Protein AF-A0A7W0QC45-F1 (afdb_monomer_lite)

Foldseek 3Di:
DPPPQPPPCVAPLNVVLQVLCCVQPNNVVSRVVLNVLCVVVVDDRRALQSLLVSLVSQLVVDDSSVVSSVVSNVVSVVRPHPPPPPPVPPD

Secondary structure (DSSP, 8-state):
---PPPTTTT-HHHHHHHHHHHHHH-HHHHHHHHHHHHHHHT--S-SHHHHHHHHHHHHHH-HHHHHHHHHHHHHHHHTT------GGGG-

Structure (mmCIF, N/CA/C/O backbone):
data_AF-A0A7W0QC45-F1
#
_entry.id   AF-A0A7W0QC45-F1
#
loop_
_atom_site.group_PDB
_atom_site.id
_atom_site.type_symbol
_atom_site.label_atom_id
_atom_site.label_alt_id
_atom_site.label_comp_id
_atom_site.label_asym_id
_atom_site.label_entity_id
_atom_site.label_seq_id
_atom_site.pdbx_PDB_ins_code
_atom_site.Cartn_x
_atom_site.Cartn_y
_atom_site.Cartn_z
_atom_site.occupancy
_atom_site.B_iso_or_equiv
_atom_site.auth_seq_id
_atom_site.auth_comp_id
_atom_site.auth_asym_id
_atom_site.auth_atom_id
_atom_site.pdbx_PDB_model_num
ATOM 1 N N . MET A 1 1 ? -2.866 -5.936 24.193 1.00 39.62 1 MET A N 1
ATOM 2 C CA . MET A 1 1 ? -2.594 -6.459 22.839 1.00 39.62 1 MET A CA 1
ATOM 3 C C . MET A 1 1 ? -1.280 -5.860 22.385 1.00 39.62 1 MET A C 1
ATOM 5 O O . MET A 1 1 ? -1.235 -4.672 22.104 1.00 39.62 1 MET A O 1
ATOM 9 N N . THR A 1 2 ? -0.199 -6.631 22.436 1.00 42.78 2 THR A N 1
ATOM 10 C CA . THR A 1 2 ? 1.093 -6.235 21.867 1.00 42.78 2 THR A CA 1
ATOM 11 C C . THR A 1 2 ? 0.968 -6.332 20.354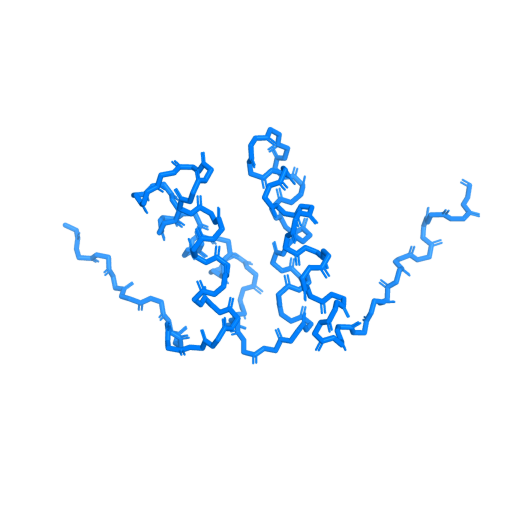 1.00 42.78 2 THR A C 1
ATOM 13 O O . THR A 1 2 ? 0.803 -7.427 19.825 1.00 42.78 2 THR A O 1
ATOM 16 N N . VAL A 1 3 ? 0.953 -5.190 19.669 1.00 55.84 3 VAL A N 1
ATOM 17 C CA . VAL A 1 3 ? 1.094 -5.164 18.212 1.00 55.84 3 VAL A CA 1
ATOM 18 C C . VAL A 1 3 ? 2.536 -5.575 17.945 1.00 55.84 3 VAL A C 1
ATOM 20 O O . VAL A 1 3 ? 3.447 -4.806 18.237 1.00 55.84 3 VAL A O 1
ATOM 23 N N . SER A 1 4 ? 2.747 -6.817 17.513 1.00 56.84 4 SER A N 1
ATOM 24 C CA . SER A 1 4 ? 4.056 -7.264 17.042 1.00 56.84 4 SER A CA 1
ATOM 25 C C . SER A 1 4 ? 4.477 -6.349 15.896 1.00 56.84 4 SER A C 1
ATOM 27 O O . SER A 1 4 ? 3.680 -6.109 14.987 1.00 56.84 4 SER A O 1
ATOM 29 N N . GLU A 1 5 ? 5.684 -5.791 15.964 1.00 59.19 5 GLU A N 1
ATOM 30 C CA . GLU A 1 5 ? 6.222 -4.996 14.861 1.00 59.19 5 GLU A CA 1
ATOM 31 C C . GLU A 1 5 ? 6.214 -5.851 13.585 1.00 59.19 5 GLU A C 1
ATOM 33 O O . GLU A 1 5 ? 6.596 -7.026 13.639 1.00 59.19 5 GLU A O 1
ATOM 38 N N . PRO A 1 6 ? 5.714 -5.320 12.455 1.00 60.84 6 PRO A N 1
ATOM 39 C CA . PRO A 1 6 ? 5.696 -6.080 11.219 1.00 60.84 6 PRO A CA 1
ATOM 40 C C . PRO A 1 6 ? 7.134 -6.378 10.781 1.00 60.84 6 PRO A C 1
ATOM 42 O O . PRO A 1 6 ? 8.032 -5.560 11.015 1.00 60.84 6 PRO A O 1
ATOM 45 N N . PRO A 1 7 ? 7.369 -7.539 10.150 1.00 59.50 7 PRO A N 1
ATOM 46 C CA . PRO A 1 7 ? 8.695 -7.894 9.677 1.00 59.50 7 PRO A CA 1
ATOM 47 C C . PRO A 1 7 ? 9.229 -6.820 8.712 1.00 59.50 7 PRO A C 1
ATOM 49 O O . PRO A 1 7 ? 8.495 -6.276 7.885 1.00 59.50 7 PRO A O 1
ATOM 52 N N . ASN A 1 8 ? 10.515 -6.494 8.869 1.00 67.56 8 ASN A N 1
ATOM 53 C CA . ASN A 1 8 ? 11.257 -5.495 8.095 1.00 67.56 8 ASN A CA 1
ATOM 54 C C . ASN A 1 8 ? 10.775 -4.031 8.226 1.00 67.56 8 ASN A C 1
ATOM 56 O O . ASN A 1 8 ? 10.836 -3.249 7.273 1.00 67.56 8 ASN A O 1
ATOM 60 N N . SER A 1 9 ? 10.353 -3.624 9.429 1.00 70.06 9 SER A N 1
ATOM 61 C CA . SER A 1 9 ? 10.003 -2.231 9.750 1.00 70.06 9 SER A CA 1
ATOM 62 C C . SER A 1 9 ? 11.117 -1.213 9.468 1.00 70.06 9 SER A C 1
ATOM 64 O O . SER A 1 9 ? 10.833 -0.026 9.332 1.00 70.06 9 SER A O 1
ATOM 66 N N . ASP A 1 10 ? 12.371 -1.643 9.352 1.00 76.81 10 ASP A N 1
ATOM 67 C CA . ASP A 1 10 ? 13.516 -0.760 9.096 1.00 76.81 10 ASP A CA 1
ATOM 68 C C . ASP A 1 10 ? 13.729 -0.450 7.606 1.00 76.81 10 ASP A C 1
ATOM 70 O O . ASP A 1 10 ? 14.545 0.405 7.254 1.00 76.81 10 ASP A O 1
ATOM 74 N N . SER A 1 11 ? 12.977 -1.101 6.715 1.00 88.94 11 SER A N 1
ATOM 75 C CA . SER A 1 11 ? 13.016 -0.820 5.283 1.00 88.94 11 SER A CA 1
ATOM 76 C C . SER 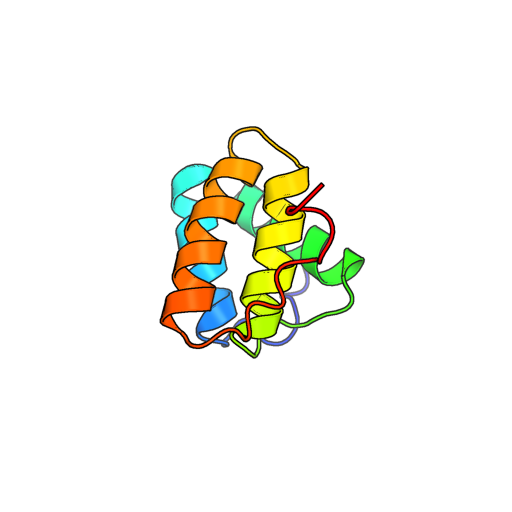A 1 11 ? 12.698 0.649 4.970 1.00 88.94 11 SER A C 1
ATOM 78 O O . SER A 1 11 ? 11.728 1.224 5.473 1.00 88.94 11 SER A O 1
ATOM 80 N N . GLU A 1 12 ? 13.451 1.240 4.035 1.00 93.12 12 GLU A N 1
ATOM 81 C CA . GLU A 1 12 ? 13.164 2.580 3.508 1.00 93.12 12 GLU A CA 1
ATOM 82 C C . GLU A 1 12 ? 11.742 2.669 2.919 1.00 93.12 12 GLU A C 1
ATOM 84 O O . GLU A 1 12 ? 11.050 3.673 3.103 1.00 93.12 12 GLU A O 1
ATOM 89 N N . PHE A 1 13 ? 11.275 1.615 2.239 1.00 93.75 13 PHE A N 1
ATOM 90 C CA . PHE A 1 13 ? 9.935 1.568 1.649 1.00 93.75 13 PHE A CA 1
ATOM 91 C C . PHE A 1 13 ? 8.852 1.493 2.725 1.00 93.75 13 PHE A C 1
ATOM 93 O O . PHE A 1 13 ? 7.833 2.181 2.611 1.00 93.75 13 PHE A O 1
ATOM 100 N N . TYR A 1 14 ? 9.095 0.724 3.790 1.00 94.12 14 TYR A N 1
ATOM 101 C CA . TYR A 1 14 ? 8.193 0.657 4.935 1.00 94.12 14 TYR A CA 1
ATOM 102 C C . TYR A 1 14 ? 8.096 2.015 5.640 1.00 94.12 14 TYR A C 1
ATOM 104 O O . TYR A 1 14 ? 6.998 2.536 5.841 1.00 94.12 14 TYR A O 1
ATOM 112 N N . GLN A 1 15 ? 9.234 2.643 5.945 1.00 94.69 15 GLN A N 1
ATOM 113 C CA . GLN A 1 15 ? 9.276 3.950 6.609 1.00 94.69 15 GLN A CA 1
ATOM 114 C C . GLN A 1 15 ? 8.632 5.052 5.761 1.00 94.69 15 GLN A C 1
ATOM 116 O O . GLN A 1 15 ? 7.896 5.902 6.279 1.00 94.69 15 GLN A O 1
ATOM 121 N N . LEU A 1 16 ? 8.839 5.019 4.442 1.00 94.94 16 LEU A N 1
ATOM 122 C CA . LEU A 1 16 ? 8.189 5.927 3.501 1.00 94.94 16 LEU A CA 1
ATOM 123 C C . LEU A 1 16 ? 6.664 5.758 3.510 1.00 94.94 16 LEU A C 1
ATOM 125 O O . LEU A 1 16 ? 5.937 6.757 3.593 1.00 94.94 16 LEU A O 1
ATOM 129 N N . ALA A 1 17 ? 6.184 4.514 3.429 1.00 95.88 17 ALA A N 1
ATOM 130 C CA . ALA A 1 17 ? 4.762 4.192 3.467 1.00 95.88 17 ALA A CA 1
ATOM 131 C C . ALA A 1 17 ? 4.132 4.641 4.788 1.00 95.88 17 ALA A C 1
ATOM 133 O O . ALA A 1 17 ? 3.180 5.429 4.785 1.00 95.88 17 ALA A O 1
ATOM 134 N N . LEU A 1 18 ? 4.732 4.244 5.912 1.00 96.19 18 LEU A N 1
ATOM 135 C CA . LEU A 1 18 ? 4.259 4.578 7.250 1.00 96.19 18 LEU A CA 1
ATOM 136 C C . LEU A 1 18 ? 4.219 6.092 7.480 1.00 96.19 18 LEU A C 1
ATOM 138 O O . LEU A 1 18 ? 3.234 6.601 8.017 1.00 96.19 18 LEU A O 1
ATOM 142 N N . THR A 1 19 ? 5.236 6.832 7.033 1.00 96.62 19 THR A N 1
ATOM 143 C CA . THR A 1 19 ? 5.277 8.297 7.161 1.00 96.62 19 THR A CA 1
ATOM 144 C C . THR A 1 19 ? 4.118 8.958 6.417 1.00 96.62 19 THR A C 1
ATOM 146 O O . THR A 1 19 ? 3.438 9.831 6.962 1.00 96.62 19 THR A O 1
ATOM 149 N N . LYS A 1 20 ? 3.858 8.547 5.171 1.00 95.38 20 LYS A N 1
ATOM 150 C CA . LYS A 1 20 ? 2.772 9.115 4.356 1.00 95.38 20 LYS A CA 1
ATOM 151 C C . LYS A 1 20 ? 1.398 8.738 4.904 1.00 95.38 20 LYS A C 1
ATOM 153 O O . LYS A 1 20 ? 0.543 9.612 5.024 1.00 95.38 20 LYS A O 1
ATOM 158 N N . MET A 1 21 ? 1.210 7.480 5.299 1.00 97.19 21 MET A N 1
ATOM 159 C CA . MET A 1 21 ? -0.024 7.023 5.940 1.00 97.19 21 MET A CA 1
ATOM 160 C C . MET A 1 21 ? -0.274 7.768 7.250 1.00 97.19 21 MET A C 1
ATOM 162 O O . MET A 1 21 ? -1.377 8.254 7.466 1.00 97.19 21 MET A O 1
ATOM 166 N N . THR A 1 22 ? 0.751 7.943 8.086 1.00 97.06 22 THR A N 1
ATOM 167 C CA . THR A 1 22 ? 0.634 8.656 9.368 1.00 97.06 22 THR A CA 1
ATOM 168 C C . THR A 1 22 ? 0.190 10.103 9.174 1.00 97.06 22 THR A C 1
ATOM 170 O O . THR A 1 22 ? -0.650 10.587 9.929 1.00 97.06 22 THR A O 1
ATOM 173 N N . ARG A 1 23 ? 0.700 10.789 8.144 1.00 95.94 23 ARG A N 1
ATOM 174 C CA . ARG A 1 23 ? 0.321 12.180 7.841 1.00 95.94 23 ARG A CA 1
ATOM 175 C C . ARG A 1 23 ? -1.144 12.347 7.439 1.00 95.94 23 ARG A C 1
ATOM 177 O O . ARG A 1 23 ? -1.695 13.414 7.678 1.00 95.94 23 ARG A O 1
ATOM 184 N N . VAL A 1 24 ? -1.757 11.335 6.825 1.00 96.19 24 VAL A N 1
ATOM 185 C CA . VAL A 1 24 ? -3.143 11.420 6.328 1.00 96.19 24 VAL A CA 1
ATOM 186 C C . VAL A 1 24 ? -4.138 10.765 7.283 1.00 96.19 24 VAL A C 1
ATOM 188 O O . VAL A 1 24 ? -5.207 11.311 7.530 1.00 96.19 24 VAL A O 1
ATOM 191 N N . LEU A 1 25 ? -3.796 9.596 7.817 1.00 94.62 25 LEU A N 1
ATOM 192 C CA . LEU A 1 25 ? -4.696 8.738 8.590 1.00 94.62 25 LEU A CA 1
ATOM 193 C C . LEU A 1 25 ? -4.480 8.857 10.106 1.00 94.62 25 LEU A C 1
ATOM 195 O O . LEU A 1 25 ? -5.327 8.415 10.881 1.00 94.62 25 LEU A O 1
ATOM 199 N N . GLY A 1 26 ? -3.349 9.427 10.531 1.00 96.25 26 GLY A N 1
ATOM 200 C CA . GLY A 1 26 ? -2.881 9.398 11.916 1.00 96.25 26 GLY A CA 1
ATOM 201 C C . GLY A 1 26 ? -2.080 8.133 12.247 1.00 96.25 26 GLY A C 1
ATOM 202 O O . GLY A 1 26 ? -2.222 7.094 11.603 1.00 96.25 26 GLY A O 1
ATOM 203 N N . ALA A 1 27 ? -1.221 8.226 13.266 1.00 93.38 27 ALA A N 1
ATOM 204 C CA . ALA A 1 27 ? -0.223 7.198 13.588 1.00 93.38 27 ALA A CA 1
ATOM 205 C C . ALA A 1 27 ? -0.834 5.828 13.924 1.00 93.38 27 ALA A C 1
ATOM 207 O O . ALA A 1 27 ? -0.398 4.810 13.391 1.00 93.38 27 ALA A O 1
ATOM 208 N N . GLU A 1 28 ? -1.869 5.800 14.766 1.00 94.38 28 GLU A N 1
ATOM 209 C CA . GLU A 1 28 ? -2.513 4.552 15.193 1.00 94.38 28 GLU A CA 1
ATOM 210 C C . GLU A 1 28 ? -3.190 3.822 14.028 1.00 94.38 28 GLU A C 1
ATOM 212 O O . GLU A 1 28 ? -2.962 2.631 13.810 1.00 94.38 28 GLU A O 1
ATOM 217 N N . ARG A 1 29 ? -3.982 4.548 13.227 1.00 94.94 29 ARG A N 1
ATOM 218 C CA . ARG A 1 29 ? -4.665 3.973 12.060 1.00 94.94 29 ARG A CA 1
ATOM 219 C C . ARG A 1 29 ? -3.664 3.506 11.010 1.00 94.94 29 ARG A C 1
ATOM 221 O O . ARG A 1 29 ? -3.838 2.425 10.461 1.00 94.94 29 ARG A O 1
ATOM 228 N N . ALA A 1 30 ? -2.608 4.283 10.767 1.00 96.06 30 ALA A N 1
ATOM 229 C CA . ALA A 1 30 ? -1.561 3.924 9.819 1.00 96.06 30 ALA A CA 1
ATOM 230 C C . ALA A 1 30 ? -0.858 2.613 10.197 1.00 96.06 30 ALA A C 1
ATOM 232 O O . ALA A 1 30 ? -0.739 1.735 9.348 1.00 96.06 30 ALA A O 1
ATOM 233 N N . ARG A 1 31 ? -0.446 2.457 11.465 1.00 93.94 31 ARG A N 1
ATOM 234 C CA . ARG A 1 31 ? 0.231 1.245 11.963 1.00 93.94 31 ARG A CA 1
ATOM 235 C C . ARG A 1 31 ? -0.644 0.001 11.887 1.00 93.94 31 ARG A C 1
ATOM 237 O O . ARG A 1 31 ? -0.154 -1.067 11.539 1.00 93.94 31 ARG A O 1
ATOM 244 N N . ARG A 1 32 ? -1.933 0.133 12.204 1.00 95.00 32 ARG A N 1
ATOM 245 C CA . ARG A 1 32 ? -2.869 -0.986 12.090 1.00 95.00 32 ARG A CA 1
ATOM 246 C C . ARG A 1 32 ? -3.063 -1.389 10.631 1.00 95.00 32 ARG A C 1
ATOM 248 O O . ARG A 1 32 ? -2.855 -2.546 10.287 1.00 95.00 32 ARG A O 1
ATOM 255 N N . LEU A 1 33 ? -3.394 -0.419 9.781 1.00 95.69 33 LEU A N 1
ATOM 256 C CA . LEU A 1 33 ? -3.739 -0.681 8.390 1.00 95.69 33 LEU A CA 1
ATOM 257 C C . LEU A 1 33 ? -2.553 -1.220 7.581 1.00 95.69 33 LEU A C 1
ATOM 259 O O . LEU A 1 33 ? -2.739 -2.109 6.759 1.00 95.69 33 LEU A O 1
ATOM 263 N N . ILE A 1 34 ? -1.334 -0.709 7.803 1.00 95.25 34 ILE A N 1
ATOM 264 C CA . ILE A 1 34 ? -0.150 -1.239 7.112 1.00 95.25 34 ILE A CA 1
ATOM 265 C C . ILE A 1 34 ? 0.085 -2.707 7.484 1.00 95.25 34 ILE A C 1
ATOM 267 O O . ILE A 1 34 ? 0.343 -3.510 6.598 1.00 95.25 34 ILE A O 1
ATOM 271 N N . GLY A 1 35 ? -0.080 -3.076 8.760 1.00 94.06 35 GLY A N 1
ATOM 272 C CA . GLY A 1 35 ? 0.041 -4.464 9.207 1.00 94.06 35 GLY A CA 1
ATOM 273 C C . GLY A 1 35 ? -1.024 -5.376 8.598 1.00 94.06 35 GLY A C 1
ATOM 274 O O . GLY A 1 35 ? -0.687 -6.444 8.099 1.00 94.06 35 GLY A O 1
ATOM 275 N N . GLU A 1 36 ? -2.286 -4.937 8.589 1.00 95.31 36 GLU A N 1
ATOM 276 C CA . GLU A 1 36 ? -3.409 -5.679 7.995 1.00 95.31 36 GLU A CA 1
ATOM 277 C C . GLU A 1 36 ? -3.191 -5.922 6.496 1.00 95.31 36 GLU A C 1
ATOM 279 O O . GLU A 1 36 ? -3.217 -7.060 6.040 1.00 95.31 36 GLU A O 1
ATOM 284 N N . VAL A 1 37 ? -2.883 -4.871 5.732 1.00 95.88 37 VAL A N 1
ATOM 285 C CA . VAL A 1 37 ? -2.724 -4.982 4.276 1.00 95.88 37 VAL A CA 1
ATOM 286 C C . VAL A 1 37 ? -1.478 -5.790 3.900 1.00 95.88 37 VAL A C 1
ATOM 288 O O . VAL A 1 37 ? -1.521 -6.549 2.936 1.00 95.88 37 VAL A O 1
ATOM 291 N N . LEU A 1 38 ? -0.368 -5.667 4.636 1.00 94.94 38 LEU A N 1
ATOM 292 C CA . LEU A 1 38 ? 0.821 -6.486 4.371 1.00 94.94 38 LEU A CA 1
ATOM 293 C C . LEU A 1 38 ? 0.588 -7.961 4.702 1.00 94.94 38 LEU A C 1
ATOM 295 O O . LEU A 1 38 ? 1.012 -8.822 3.931 1.00 94.94 38 LEU A O 1
ATOM 299 N N . ALA A 1 39 ? -0.128 -8.252 5.791 1.00 93.81 39 ALA A N 1
ATOM 300 C CA . ALA A 1 39 ? -0.529 -9.614 6.126 1.00 93.81 39 ALA A CA 1
ATOM 301 C C . ALA A 1 39 ? -1.456 -10.211 5.053 1.00 93.81 39 ALA A C 1
ATOM 303 O O . ALA A 1 39 ? -1.227 -11.340 4.623 1.00 93.81 39 ALA A O 1
ATOM 304 N N . ASP A 1 40 ? -2.436 -9.442 4.568 1.00 95.00 40 ASP A N 1
ATOM 305 C CA . ASP A 1 40 ? -3.367 -9.870 3.515 1.00 95.00 40 ASP A CA 1
ATOM 306 C C . ASP A 1 40 ? -2.665 -10.130 2.174 1.00 95.00 40 ASP A C 1
ATOM 308 O O . ASP A 1 40 ? -3.032 -11.046 1.436 1.00 95.00 40 ASP A O 1
ATOM 312 N N . LEU A 1 41 ? -1.648 -9.329 1.843 1.00 92.75 41 LEU A N 1
ATOM 313 C CA . LEU A 1 41 ? -0.850 -9.499 0.627 1.00 92.75 41 LEU A CA 1
ATOM 314 C C . LEU A 1 41 ? 0.218 -10.594 0.760 1.00 92.75 41 LEU A C 1
ATOM 316 O O . LEU A 1 41 ? 0.698 -11.087 -0.260 1.00 92.75 41 LEU A O 1
ATOM 320 N N . GLY A 1 42 ? 0.600 -10.966 1.985 1.00 94.19 42 GLY A N 1
ATOM 321 C CA . GLY A 1 42 ? 1.686 -11.911 2.246 1.00 94.19 42 GLY A CA 1
ATOM 322 C C . GLY A 1 42 ? 3.056 -11.395 1.795 1.00 94.19 42 GLY A C 1
ATOM 323 O O . GLY A 1 42 ? 3.891 -12.192 1.369 1.00 94.19 42 GLY A O 1
ATOM 324 N N . ILE A 1 43 ? 3.271 -10.076 1.844 1.00 92.25 43 ILE A N 1
ATOM 325 C CA . ILE A 1 43 ? 4.512 -9.423 1.400 1.00 92.25 43 ILE A CA 1
ATOM 326 C C . ILE A 1 43 ? 5.153 -8.605 2.520 1.00 92.25 43 ILE A C 1
ATOM 328 O O . ILE A 1 43 ? 4.494 -8.161 3.459 1.00 92.25 43 ILE A O 1
ATOM 332 N N . GLU A 1 44 ? 6.438 -8.322 2.348 1.00 92.56 44 GLU A N 1
ATOM 333 C CA . GLU A 1 44 ? 7.163 -7.300 3.097 1.00 92.56 44 GLU A CA 1
ATOM 334 C C . GLU A 1 44 ? 7.466 -6.123 2.168 1.00 92.56 44 GLU A C 1
ATOM 336 O O . GLU A 1 44 ? 7.692 -6.314 0.975 1.00 92.56 44 GLU A O 1
ATOM 341 N N . LEU A 1 45 ? 7.501 -4.895 2.690 1.00 92.75 45 LEU A N 1
ATOM 342 C CA . LEU A 1 45 ? 7.848 -3.721 1.883 1.00 92.75 45 LEU A CA 1
ATOM 343 C C . LEU A 1 45 ? 9.360 -3.615 1.717 1.00 92.75 45 LEU A C 1
ATOM 345 O O . LEU A 1 45 ? 9.973 -2.755 2.335 1.00 92.75 45 LEU A O 1
ATOM 349 N N . SER A 1 46 ? 9.971 -4.468 0.903 1.00 91.88 46 SER A N 1
ATOM 350 C CA . SER A 1 46 ? 11.432 -4.497 0.727 1.00 91.88 46 SER A CA 1
ATOM 351 C C . SER A 1 46 ? 11.884 -3.864 -0.590 1.00 91.88 46 SER A C 1
ATOM 353 O O . SER A 1 46 ? 13.034 -3.443 -0.715 1.00 91.88 46 SER A O 1
ATOM 355 N N . THR A 1 47 ? 10.983 -3.764 -1.566 1.00 93.44 47 THR A N 1
ATOM 356 C CA . THR A 1 47 ? 11.280 -3.275 -2.914 1.00 93.44 47 THR A CA 1
ATOM 357 C C . THR A 1 47 ? 10.273 -2.229 -3.396 1.00 93.44 47 THR A C 1
ATOM 359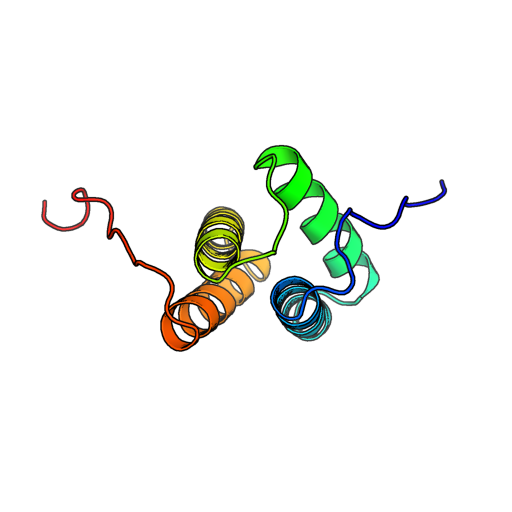 O O . THR A 1 47 ? 9.211 -2.009 -2.807 1.00 93.44 47 THR A O 1
ATOM 362 N N . ALA A 1 48 ? 10.598 -1.582 -4.518 1.00 94.69 48 ALA A N 1
ATOM 363 C CA . ALA A 1 48 ? 9.685 -0.657 -5.181 1.00 94.69 48 ALA A CA 1
ATOM 364 C C . ALA A 1 48 ? 8.434 -1.370 -5.724 1.00 94.69 48 ALA A C 1
ATOM 366 O O . ALA A 1 48 ? 7.352 -0.784 -5.707 1.00 94.69 48 ALA A O 1
ATOM 367 N N . ASP A 1 49 ? 8.559 -2.630 -6.148 1.00 94.38 49 ASP A N 1
ATOM 368 C CA . ASP A 1 49 ? 7.430 -3.436 -6.620 1.00 94.38 49 ASP A CA 1
ATOM 369 C C . ASP A 1 49 ? 6.491 -3.819 -5.469 1.00 94.38 49 ASP A C 1
ATOM 371 O O . ASP A 1 49 ? 5.273 -3.699 -5.613 1.00 94.38 49 ASP A O 1
ATOM 375 N N . ASP A 1 50 ? 7.034 -4.157 -4.294 1.00 94.81 50 ASP A N 1
ATOM 376 C CA . ASP A 1 50 ? 6.227 -4.395 -3.087 1.00 94.81 50 ASP A CA 1
ATOM 377 C C . ASP A 1 50 ? 5.449 -3.134 -2.696 1.00 94.81 50 ASP A C 1
ATOM 379 O O . ASP A 1 50 ? 4.254 -3.190 -2.394 1.00 94.81 50 ASP A O 1
ATOM 383 N N . LEU A 1 51 ? 6.105 -1.967 -2.770 1.00 95.94 51 LEU A N 1
ATOM 384 C CA . LEU A 1 51 ? 5.451 -0.686 -2.519 1.00 95.94 51 LEU A CA 1
ATOM 385 C C . LEU A 1 51 ? 4.332 -0.411 -3.531 1.00 95.94 51 LEU A C 1
ATOM 387 O O . LEU A 1 51 ? 3.290 0.117 -3.144 1.00 95.94 51 LEU A O 1
ATOM 391 N N . ALA A 1 52 ? 4.514 -0.772 -4.804 1.00 95.75 52 ALA A N 1
ATOM 392 C CA . ALA A 1 52 ? 3.478 -0.632 -5.825 1.00 95.75 52 ALA A CA 1
ATOM 393 C C . ALA A 1 52 ? 2.280 -1.564 -5.567 1.00 95.75 52 ALA A C 1
ATOM 395 O O . ALA A 1 52 ? 1.133 -1.125 -5.680 1.00 95.75 52 ALA A O 1
ATOM 396 N N . LEU A 1 53 ? 2.523 -2.819 -5.173 1.00 95.75 53 LEU A N 1
ATOM 397 C CA . LEU A 1 53 ? 1.468 -3.774 -4.807 1.00 95.75 53 LEU A CA 1
ATOM 398 C C . LEU A 1 53 ? 0.668 -3.290 -3.595 1.00 95.75 53 LEU A C 1
ATOM 400 O O . LEU A 1 53 ? -0.566 -3.264 -3.626 1.00 95.75 53 LEU A O 1
ATOM 404 N N . PHE A 1 54 ? 1.368 -2.835 -2.560 1.00 96.69 54 PHE A N 1
ATOM 405 C CA . PHE A 1 54 ? 0.762 -2.256 -1.366 1.00 96.69 54 PHE A CA 1
ATOM 406 C C . PHE A 1 54 ? -0.057 -1.000 -1.683 1.00 96.69 54 PHE A C 1
ATOM 408 O O . PHE A 1 54 ? -1.204 -0.861 -1.255 1.00 96.69 54 PHE A O 1
ATOM 415 N N . ALA A 1 55 ? 0.499 -0.100 -2.494 1.00 96.62 55 ALA A N 1
ATOM 416 C CA . ALA A 1 55 ? -0.180 1.106 -2.941 1.00 96.62 55 ALA A CA 1
ATOM 417 C C . ALA A 1 55 ? -1.474 0.788 -3.709 1.00 96.62 55 ALA A C 1
ATOM 419 O O . ALA A 1 55 ? -2.511 1.397 -3.440 1.00 96.62 55 ALA A O 1
ATOM 420 N N . ALA A 1 56 ? -1.442 -0.207 -4.601 1.00 96.44 56 ALA A N 1
ATOM 421 C CA . ALA A 1 56 ? -2.616 -0.662 -5.339 1.00 96.44 56 ALA A CA 1
ATOM 422 C C . ALA A 1 56 ? -3.693 -1.263 -4.421 1.00 96.44 56 ALA A C 1
ATOM 424 O O . ALA A 1 56 ? -4.885 -1.042 -4.652 1.00 96.44 56 ALA A O 1
ATOM 425 N N . ALA A 1 57 ? -3.300 -1.997 -3.375 1.00 96.44 57 ALA A N 1
ATOM 426 C CA . ALA A 1 57 ? -4.234 -2.514 -2.376 1.00 96.44 57 ALA A CA 1
ATOM 427 C C . ALA A 1 57 ? -4.935 -1.377 -1.618 1.00 96.44 57 ALA A C 1
ATOM 429 O O . ALA A 1 57 ? -6.161 -1.375 -1.525 1.00 96.44 57 ALA A O 1
ATOM 430 N N . LEU A 1 58 ?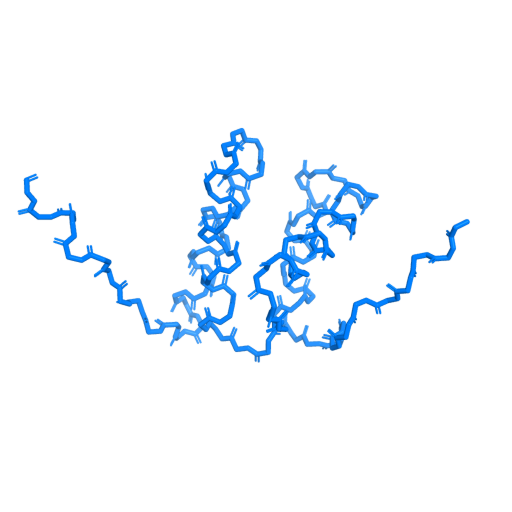 -4.188 -0.357 -1.179 1.00 96.62 58 LEU A N 1
ATOM 431 C CA . LEU A 1 58 ? -4.765 0.827 -0.535 1.00 96.62 58 LEU A CA 1
ATOM 432 C C . LEU A 1 58 ? -5.699 1.608 -1.466 1.00 96.62 58 LEU A C 1
ATOM 434 O O . LEU A 1 58 ? -6.776 2.022 -1.044 1.00 96.62 58 LEU A O 1
ATOM 438 N N . THR A 1 59 ? -5.335 1.772 -2.742 1.00 95.81 59 THR A N 1
ATOM 439 C CA . THR A 1 59 ? -6.190 2.432 -3.744 1.00 95.81 59 THR A CA 1
ATOM 440 C C . THR A 1 59 ? -7.565 1.775 -3.860 1.00 95.81 59 THR A C 1
ATOM 442 O O . THR A 1 59 ? -8.563 2.489 -3.963 1.00 95.81 59 THR A O 1
ATOM 445 N N . LYS A 1 60 ? -7.648 0.442 -3.769 1.00 94.56 60 LYS A N 1
ATOM 446 C CA . LYS A 1 60 ? -8.923 -0.296 -3.828 1.00 94.56 60 LYS A CA 1
ATOM 447 C C . LYS A 1 60 ? -9.848 -0.029 -2.636 1.00 94.56 60 LYS A C 1
ATOM 449 O O . LYS A 1 60 ? -11.053 -0.208 -2.782 1.00 94.56 60 LYS A O 1
ATOM 454 N N . LEU A 1 61 ? -9.319 0.408 -1.490 1.00 93.62 61 LEU A N 1
ATOM 455 C CA . LEU A 1 61 ? -10.126 0.741 -0.309 1.00 93.62 61 LEU A CA 1
ATOM 456 C C . LEU A 1 61 ? -10.904 2.058 -0.478 1.00 93.62 61 LEU A C 1
ATOM 458 O O . LEU A 1 61 ? -11.922 2.259 0.181 1.00 93.62 61 LEU A O 1
ATOM 462 N N . GLY A 1 62 ? -10.458 2.945 -1.376 1.00 91.62 62 GLY A N 1
ATOM 463 C CA . GLY A 1 62 ? -11.078 4.253 -1.596 1.00 91.62 62 GLY A CA 1
ATOM 464 C C . GLY A 1 62 ? -10.878 5.230 -0.429 1.00 91.62 62 GLY A C 1
ATOM 465 O O . GLY A 1 62 ? -10.094 4.988 0.486 1.00 91.62 62 GLY A O 1
ATOM 466 N N . GLY A 1 63 ? -11.548 6.385 -0.479 1.00 95.81 63 GLY A N 1
ATOM 467 C CA . GLY A 1 63 ? -11.460 7.399 0.579 1.00 95.81 63 GLY A CA 1
ATOM 468 C C . GLY A 1 63 ? -10.036 7.921 0.825 1.00 95.81 63 GLY A C 1
ATOM 469 O O . GLY A 1 63 ? -9.266 8.143 -0.114 1.00 95.81 63 GLY A O 1
ATOM 470 N N . PHE A 1 64 ? -9.687 8.137 2.096 1.00 95.75 64 PHE A N 1
ATOM 471 C CA . PHE A 1 64 ? -8.364 8.637 2.487 1.00 95.75 64 PHE A CA 1
ATOM 472 C C . PHE A 1 64 ? -7.263 7.597 2.258 1.00 95.75 64 PHE A C 1
ATOM 474 O O . PHE A 1 64 ? -6.174 7.947 1.804 1.00 95.75 64 PHE A O 1
ATOM 481 N N . GLU A 1 65 ? -7.545 6.321 2.512 1.00 95.81 65 GLU A N 1
ATOM 482 C CA . GLU A 1 65 ? -6.657 5.196 2.220 1.00 95.81 65 GLU A CA 1
ATOM 483 C C . GLU A 1 65 ? -6.304 5.153 0.737 1.00 95.81 65 GLU A C 1
ATOM 485 O O . GLU A 1 65 ? -5.130 5.065 0.377 1.00 95.81 65 GLU A O 1
ATOM 490 N N . GLY A 1 66 ? -7.313 5.311 -0.121 1.00 95.19 66 GLY A N 1
ATOM 491 C CA . GLY A 1 66 ? -7.120 5.310 -1.560 1.00 95.19 66 GLY A CA 1
ATOM 492 C C . GLY A 1 66 ? -6.273 6.480 -2.052 1.00 95.19 66 GLY A C 1
ATOM 493 O O . GLY A 1 66 ? -5.410 6.295 -2.915 1.00 95.19 66 GLY A O 1
ATOM 494 N N . ALA A 1 67 ? -6.446 7.663 -1.454 1.00 96.06 67 ALA A N 1
ATOM 495 C CA . ALA A 1 67 ? -5.603 8.826 -1.729 1.00 96.06 67 ALA A CA 1
ATOM 496 C C . ALA A 1 67 ? -4.138 8.586 -1.320 1.00 96.06 67 ALA A C 1
ATOM 498 O O . ALA A 1 67 ? -3.217 8.946 -2.059 1.00 96.06 67 ALA A O 1
ATOM 499 N N . VAL A 1 68 ? -3.899 7.930 -0.178 1.00 96.62 68 VAL A N 1
ATOM 500 C CA . VAL A 1 68 ? -2.545 7.521 0.224 1.00 96.62 68 VAL A CA 1
ATOM 501 C C . VAL A 1 68 ? -1.972 6.485 -0.741 1.00 96.62 68 VAL A C 1
ATOM 503 O O . VAL A 1 68 ? -0.826 6.637 -1.166 1.00 96.62 68 VAL A O 1
ATOM 506 N N . GLY A 1 69 ? -2.765 5.493 -1.151 1.00 96.50 69 GLY A N 1
ATOM 507 C CA . GLY A 1 69 ? -2.379 4.510 -2.166 1.00 96.50 69 GLY A CA 1
ATOM 508 C C . GLY A 1 69 ? -1.942 5.164 -3.480 1.00 96.50 69 GLY A C 1
ATOM 509 O O . GLY A 1 69 ? -0.882 4.842 -4.016 1.00 96.50 69 GLY A O 1
ATOM 510 N N . ALA A 1 70 ? -2.665 6.184 -3.952 1.00 95.31 70 ALA A N 1
ATOM 511 C CA . ALA A 1 70 ? -2.273 6.938 -5.145 1.00 95.31 70 ALA A CA 1
ATOM 512 C C . ALA A 1 70 ? -0.920 7.662 -4.963 1.00 95.31 70 ALA A C 1
ATOM 514 O O . ALA A 1 70 ? -0.048 7.589 -5.830 1.00 95.31 70 ALA A O 1
ATOM 515 N N . MET A 1 71 ? -0.691 8.302 -3.810 1.00 95.94 71 MET A N 1
ATOM 516 C CA . MET A 1 71 ? 0.593 8.957 -3.507 1.00 95.94 71 MET A CA 1
ATOM 517 C C . MET A 1 71 ? 1.765 7.972 -3.389 1.00 95.94 71 MET A C 1
ATOM 519 O O . MET A 1 71 ? 2.903 8.296 -3.755 1.00 95.94 71 MET A O 1
ATOM 523 N N . LEU A 1 72 ? 1.515 6.782 -2.842 1.00 96.25 72 LEU A N 1
ATOM 524 C CA . LEU A 1 72 ? 2.522 5.730 -2.725 1.00 96.25 72 LEU A CA 1
ATOM 525 C C . LEU A 1 72 ? 2.838 5.105 -4.078 1.00 96.25 72 LEU A C 1
ATOM 527 O O . LEU A 1 72 ? 4.010 4.865 -4.348 1.00 96.25 72 LEU A O 1
ATOM 531 N N . SER A 1 73 ? 1.844 4.968 -4.957 1.00 94.62 73 SER A N 1
ATOM 532 C CA . SER A 1 73 ? 2.042 4.505 -6.335 1.00 94.62 73 SER A CA 1
ATOM 533 C C . SER A 1 73 ? 3.042 5.395 -7.074 1.00 94.62 73 SER A C 1
ATOM 535 O O . SER A 1 73 ? 4.014 4.894 -7.628 1.00 94.62 73 SER A O 1
ATOM 537 N N . VAL A 1 74 ? 2.893 6.724 -6.992 1.00 95.12 74 VAL A N 1
ATOM 538 C CA . VAL A 1 74 ? 3.871 7.666 -7.575 1.00 95.12 74 VAL A CA 1
ATOM 539 C C . VAL A 1 74 ? 5.269 7.448 -6.992 1.00 95.12 74 VAL A C 1
ATOM 541 O O . VAL A 1 74 ? 6.255 7.419 -7.724 1.00 95.12 74 VAL A O 1
ATOM 544 N N . SER A 1 75 ? 5.358 7.253 -5.674 1.00 93.94 75 SER A N 1
ATOM 545 C CA . SER A 1 75 ? 6.641 7.054 -4.992 1.00 93.94 75 SER A CA 1
ATOM 546 C C . SER A 1 75 ? 7.316 5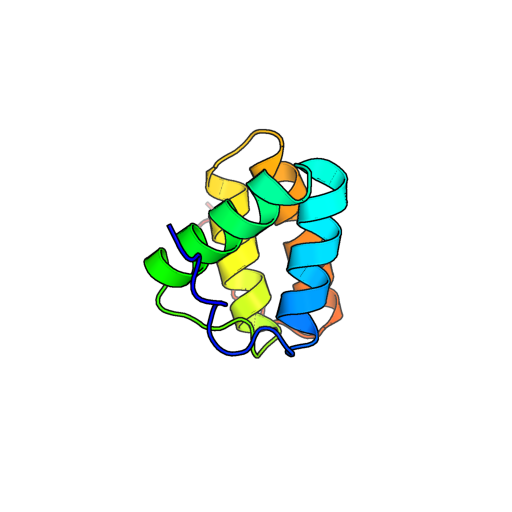.739 -5.409 1.00 93.94 75 SER A C 1
ATOM 548 O O . SER A 1 75 ? 8.532 5.707 -5.573 1.00 93.94 75 SER A O 1
ATOM 550 N N . ALA A 1 76 ? 6.534 4.678 -5.619 1.00 94.12 76 ALA A N 1
ATOM 551 C CA . ALA A 1 76 ? 7.010 3.393 -6.115 1.00 94.12 76 ALA A CA 1
ATOM 552 C C . ALA A 1 76 ? 7.579 3.517 -7.536 1.00 94.12 76 ALA A C 1
ATOM 554 O O . ALA A 1 76 ? 8.702 3.084 -7.785 1.00 94.12 76 ALA A O 1
ATOM 555 N N . VAL A 1 77 ? 6.865 4.198 -8.443 1.00 93.81 77 VAL A N 1
ATOM 556 C CA . VAL A 1 77 ? 7.340 4.451 -9.817 1.00 93.81 77 VAL A CA 1
ATOM 557 C C . VAL A 1 77 ? 8.634 5.257 -9.822 1.00 93.81 77 VAL A C 1
ATOM 559 O O . VAL A 1 77 ? 9.591 4.881 -10.493 1.00 93.81 77 VAL A O 1
ATOM 562 N N . MET A 1 78 ? 8.706 6.332 -9.031 1.00 93.75 78 MET A N 1
ATOM 563 C CA . MET A 1 78 ? 9.927 7.138 -8.908 1.00 93.75 78 MET A CA 1
ATOM 564 C C . MET A 1 78 ? 11.118 6.338 -8.367 1.00 93.75 78 MET A C 1
ATOM 566 O O . MET A 1 78 ? 12.262 6.664 -8.675 1.00 93.75 78 MET A O 1
ATOM 570 N N . LYS A 1 79 ? 10.857 5.296 -7.570 1.00 92.31 79 LYS A N 1
ATOM 571 C CA . LYS A 1 79 ? 11.867 4.372 -7.041 1.00 92.31 79 LYS A CA 1
ATOM 572 C C . LYS A 1 79 ? 12.138 3.167 -7.955 1.00 92.31 79 LYS A C 1
ATOM 574 O O . LYS A 1 79 ? 12.896 2.287 -7.564 1.00 92.31 79 LYS A O 1
ATOM 579 N N . GLY A 1 80 ? 11.572 3.142 -9.163 1.00 92.00 80 GLY A N 1
ATOM 580 C CA . GLY A 1 80 ? 11.873 2.138 -10.184 1.00 92.00 80 GLY A CA 1
ATOM 581 C C . GLY A 1 80 ? 10.978 0.901 -10.164 1.00 92.00 80 GLY A C 1
ATOM 582 O O . GLY A 1 80 ? 11.390 -0.128 -10.691 1.00 92.00 80 GLY A O 1
ATOM 583 N N . ALA A 1 81 ? 9.777 0.979 -9.580 1.00 91.88 81 ALA A N 1
ATOM 584 C CA . ALA A 1 81 ? 8.805 -0.107 -9.683 1.00 91.88 81 ALA A CA 1
ATOM 585 C C . ALA A 1 81 ? 8.535 -0.441 -11.158 1.00 91.88 81 ALA A C 1
ATOM 587 O O . ALA A 1 81 ? 8.245 0.442 -11.975 1.00 91.88 81 ALA A O 1
ATOM 588 N N . SER A 1 82 ? 8.600 -1.725 -11.490 1.00 81.38 82 SER A N 1
ATOM 589 C CA . SER A 1 82 ? 8.247 -2.257 -12.796 1.00 81.38 82 SER A CA 1
ATOM 590 C C . SER A 1 82 ? 6.730 -2.225 -12.919 1.00 81.38 82 SER A C 1
ATOM 592 O O . SER A 1 82 ? 6.048 -3.213 -12.650 1.00 81.38 82 SER A O 1
ATOM 594 N N . VAL A 1 83 ? 6.177 -1.070 -13.297 1.00 61.50 83 VAL A N 1
ATOM 595 C CA . VAL A 1 83 ? 4.738 -0.904 -13.534 1.00 61.50 83 VAL A CA 1
ATOM 596 C C . VAL A 1 83 ? 4.312 -1.842 -14.663 1.00 61.50 83 VAL A C 1
ATOM 598 O O . VAL A 1 83 ? 4.290 -1.471 -15.835 1.00 61.50 83 VAL A O 1
ATOM 601 N N . ARG A 1 84 ? 3.926 -3.074 -14.330 1.00 56.44 84 ARG A N 1
ATOM 602 C CA . ARG A 1 84 ? 3.061 -3.858 -15.203 1.00 56.44 84 ARG A CA 1
ATOM 603 C C . ARG A 1 84 ? 1.682 -3.247 -15.082 1.00 56.44 84 ARG A C 1
ATOM 605 O O . ARG A 1 84 ? 0.910 -3.608 -14.200 1.00 56.44 84 ARG A O 1
ATOM 612 N N . VAL A 1 85 ? 1.391 -2.294 -15.960 1.00 48.91 85 VAL A N 1
ATOM 613 C CA . VAL A 1 85 ? 0.021 -1.837 -16.186 1.00 48.91 85 VAL A CA 1
ATOM 614 C C . VAL A 1 85 ? -0.793 -3.087 -16.541 1.00 48.91 85 VAL A C 1
ATOM 616 O O . VAL A 1 85 ? -0.454 -3.756 -17.52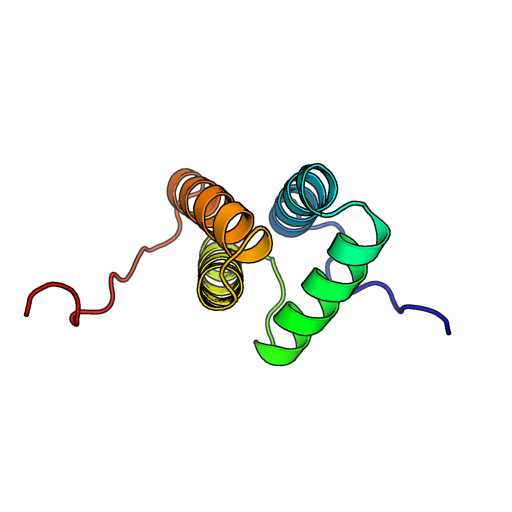3 1.00 48.91 85 VAL A O 1
ATOM 619 N N . PRO A 1 86 ? -1.812 -3.474 -15.754 1.00 43.59 86 PRO A N 1
ATOM 620 C CA . PRO A 1 86 ? -2.680 -4.571 -16.143 1.00 43.59 86 PRO A CA 1
ATOM 621 C C . PRO A 1 86 ? -3.302 -4.219 -17.495 1.00 43.59 86 PRO A C 1
ATOM 623 O O . PRO A 1 86 ? -3.875 -3.142 -17.651 1.00 43.59 86 PRO A O 1
ATOM 626 N N . SER A 1 87 ? -3.207 -5.130 -18.465 1.00 43.47 87 SER A N 1
ATOM 627 C CA . SER A 1 87 ? -3.693 -4.968 -19.847 1.00 43.47 87 SER A CA 1
ATOM 628 C C . SER A 1 87 ? -5.193 -4.628 -19.980 1.00 43.47 87 SER A C 1
ATOM 630 O O . SER A 1 87 ? -5.681 -4.460 -21.092 1.00 43.47 87 SER A O 1
ATOM 632 N N . ALA A 1 88 ? -5.936 -4.530 -18.877 1.00 48.09 88 ALA A N 1
ATOM 633 C CA . ALA A 1 88 ? -7.363 -4.226 -18.845 1.00 48.09 88 ALA A CA 1
ATOM 634 C C . ALA A 1 88 ? -7.702 -2.727 -18.997 1.00 48.09 88 ALA A C 1
ATOM 636 O O . ALA A 1 88 ? -8.876 -2.387 -19.049 1.00 48.09 88 ALA A O 1
ATOM 637 N N . ALA A 1 89 ? -6.711 -1.829 -19.068 1.00 44.03 89 ALA A N 1
ATOM 638 C CA . ALA A 1 89 ? -6.930 -0.382 -19.227 1.00 44.03 89 ALA A CA 1
ATOM 639 C C . ALA A 1 89 ? -6.912 0.114 -20.694 1.00 44.03 89 ALA A C 1
ATOM 641 O O . ALA A 1 89 ? -6.860 1.318 -20.930 1.00 44.03 89 ALA A O 1
ATOM 642 N N . LEU A 1 90 ? -6.933 -0.797 -21.676 1.00 42.69 90 LEU A N 1
ATOM 643 C CA . LEU A 1 90 ? -6.969 -0.490 -23.118 1.00 42.69 90 LEU A CA 1
ATOM 644 C C . LEU A 1 90 ? -8.208 -1.082 -23.823 1.00 42.69 90 LEU A C 1
ATOM 646 O O . LEU A 1 90 ? -8.156 -1.366 -25.019 1.00 42.69 90 LEU A O 1
ATOM 650 N N . GLY A 1 91 ? -9.297 -1.298 -23.079 1.00 37.75 91 GLY A N 1
ATOM 651 C CA . GLY A 1 91 ? -10.591 -1.749 -23.604 1.00 37.75 91 GLY A CA 1
ATOM 652 C C . GLY A 1 91 ? -11.624 -0.638 -23.605 1.00 37.75 91 GLY A C 1
ATOM 653 O O . GLY A 1 91 ? -11.685 0.079 -22.581 1.00 37.75 91 GLY A O 1
#

pLDDT: mean 86.0, std 17.55, range [37.75, 97.19]

Sequence (91 aa):
MTVSEPPNSDSEFYQLALTKMTRVLGAERARRLIGEVLADLGIELSTADDLALFAAALTKLGGFEGAVGAMLSVSAVMKGASVRVPSAALG

Radius of gyration: 12.82 Å; chains: 1; bounding box: 25×24×46 Å